Protein AF-A0A1G1VD82-F1 (afdb_monomer)

pLDDT: mean 72.99, std 12.15, range [34.97, 91.19]

Nearest PDB structures (foldseek):
  4qnd-assembly1_A  TM=8.849E-01  e=1.306E+00  Vibrio sp. N418
  1yvw-assembly1_A  TM=7.199E-01  e=1.091E+00  Bacillus cereus
  6j22-assemb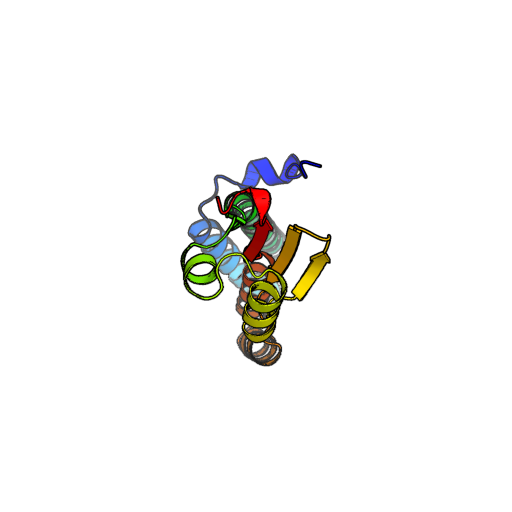ly1_A  TM=7.176E-01  e=2.376E+00  Shigella flexneri
  2yxh-assembly1_B  TM=6.526E-01  e=2.108E+00  Thermotoga maritima MSB8
  3cra-assembly1_A  TM=5.203E-01  e=2.844E+00  Escherichia coli K-12

Solvent-accessible surface area (backbone atoms only — not comparable to full-atom values): 8541 Å² total; per-residue (Å²): 132,87,84,70,78,58,72,79,42,61,76,33,40,84,57,54,58,67,56,30,50,53,53,17,51,54,22,44,53,47,17,55,54,20,54,76,68,68,35,61,72,56,20,53,53,19,45,51,48,21,51,53,20,49,51,27,40,51,29,27,48,53,55,53,37,73,64,50,63,66,50,71,38,68,58,47,64,75,48,44,74,73,33,64,91,36,66,67,59,43,49,53,53,40,45,76,71,61,30,43,82,77,46,76,59,99,57,35,35,36,32,38,31,74,80,85,82,55,66,66,59,45,51,54,29,36,75,77,31,66,65,57,22,50,53,49,53,55,55,59,76,48,56,62,49,41,34,39,40,42,46,55,86,77,69,115

Sequence (156 aa):
MKEQLPKFLQYFYPIPSLISLIVGFIAFIVAIDASSKNNQPLFLTALIIAILSLVALIAKVIGDGKIKKLKLGINPSYLVKKHPHDLEAQISYLLNQKFELKDKTSDTAHLEKRPYFSVITAIVLFLLGVIPGILYLVWYFLQPKEMVYLDLAKQK

Radius of gyration: 22.44 Å; Cα contacts (8 Å, |Δi|>4): 193; chains: 1; bounding box: 49×27×65 Å

Organism: NCBI:txid1797519

Foldseek 3Di:
DPPDQPPVLVVLQVDDLVNLVVQLVVLVVQLVVCVVVVVVVSNVVSVVSNVVSVSSNLSNLVVVLVVPDAQEAEPPPVLCVVQPLDVVSSVVVVVVVQWDWDDDDPFKTKTKHQDDDDPVCLVVLVVVHVVSNVVSVSVRVSPRIHMYMYGSVVRD

Secondary structure (DSSP, 8-state):
------HHHHTTTTS-HHHHHHHHHHHHHHHHHHHHTT-HHHHHHHHHHHHHHHHHHHHHHHHHHTTS--EEEES-HHHHHHSTT-HHHHHHHHHHTTPEEEEE-SSEEEEEEPPPP-HHHHHHHHHH-HHHHHHHHHHHHTSPPEEEEEEGGG--

Mean predicted aligned error: 13.3 Å

Structure (mmCIF, N/CA/C/O backbone):
data_AF-A0A1G1VD82-F1
#
_entry.id   AF-A0A1G1VD82-F1
#
loop_
_atom_site.group_PDB
_atom_site.id
_atom_site.type_symbol
_atom_site.label_atom_id
_atom_site.label_alt_id
_atom_site.label_comp_id
_atom_site.label_asym_id
_atom_site.label_entity_id
_atom_site.label_seq_id
_atom_site.pdbx_PDB_ins_code
_atom_site.Cartn_x
_atom_site.Cartn_y
_atom_site.Cartn_z
_atom_site.occupancy
_atom_site.B_iso_or_equiv
_atom_site.auth_seq_id
_atom_site.auth_comp_id
_atom_site.auth_asym_id
_atom_site.auth_atom_id
_atom_site.pdbx_PDB_model_num
ATOM 1 N N . MET A 1 1 ? 11.937 2.306 14.560 1.00 34.97 1 MET A N 1
ATOM 2 C CA . MET A 1 1 ? 13.226 2.422 13.843 1.00 34.97 1 MET A CA 1
ATOM 3 C C . MET A 1 1 ? 12.986 3.306 12.618 1.00 34.97 1 MET A C 1
ATOM 5 O O . MET A 1 1 ? 12.145 2.952 11.805 1.00 34.97 1 MET A O 1
ATOM 9 N N . LYS A 1 2 ? 13.560 4.518 12.546 1.00 35.94 2 LYS A N 1
ATOM 10 C CA . LYS A 1 2 ? 13.348 5.431 11.404 1.00 35.94 2 LYS A CA 1
ATOM 11 C C . LYS A 1 2 ? 14.166 4.909 10.224 1.00 35.94 2 LYS A C 1
ATOM 13 O O . LYS A 1 2 ? 15.369 5.143 10.184 1.00 35.94 2 LYS A O 1
ATOM 18 N N . GLU A 1 3 ? 13.541 4.209 9.284 1.00 44.66 3 GLU A N 1
ATOM 19 C CA . GLU A 1 3 ? 14.198 3.888 8.017 1.00 44.66 3 GLU A CA 1
ATOM 20 C C . GLU A 1 3 ? 14.443 5.199 7.265 1.00 44.66 3 GLU A C 1
ATOM 22 O O . GLU A 1 3 ? 13.535 5.791 6.678 1.00 44.66 3 GLU A O 1
ATOM 27 N N . GLN A 1 4 ? 15.667 5.717 7.337 1.00 50.72 4 GLN A N 1
ATOM 28 C CA . GLN A 1 4 ? 16.087 6.873 6.554 1.00 50.72 4 GLN A CA 1
ATOM 29 C C . GLN A 1 4 ? 16.218 6.455 5.090 1.00 50.72 4 GLN A C 1
ATOM 31 O O . GLN A 1 4 ? 16.607 5.333 4.778 1.00 50.72 4 GLN A O 1
ATOM 36 N N . LEU A 1 5 ? 15.809 7.332 4.171 1.00 50.19 5 LEU A N 1
ATOM 37 C CA . LEU A 1 5 ? 16.005 7.082 2.745 1.00 50.19 5 LEU A CA 1
ATOM 38 C C . LEU A 1 5 ? 17.525 7.007 2.497 1.00 50.19 5 LEU A C 1
ATOM 40 O O . LEU A 1 5 ? 18.220 7.914 2.970 1.00 50.19 5 LEU A O 1
ATOM 44 N N . PRO A 1 6 ? 18.041 5.973 1.805 1.00 58.69 6 PRO A N 1
ATOM 45 C CA . PRO A 1 6 ? 19.453 5.879 1.449 1.00 58.69 6 PRO A CA 1
ATOM 46 C C . PRO A 1 6 ? 19.962 7.210 0.891 1.00 58.69 6 PRO A C 1
ATOM 48 O O . PRO A 1 6 ? 19.301 7.799 0.036 1.00 58.69 6 PRO A O 1
ATOM 51 N N . LYS A 1 7 ? 21.117 7.697 1.369 1.00 60.16 7 LYS A N 1
ATOM 52 C CA . LYS A 1 7 ? 21.632 9.040 1.030 1.00 60.16 7 LYS A CA 1
ATOM 53 C C . LYS A 1 7 ? 21.665 9.303 -0.480 1.00 60.16 7 LYS A C 1
ATOM 55 O O . LYS A 1 7 ? 21.339 10.400 -0.907 1.00 60.16 7 LYS A O 1
ATOM 60 N N . PHE A 1 8 ? 21.975 8.288 -1.288 1.00 56.75 8 PHE A N 1
ATOM 61 C CA . PHE A 1 8 ? 22.023 8.423 -2.744 1.00 56.75 8 PHE A CA 1
ATOM 62 C C . PHE A 1 8 ? 20.649 8.707 -3.385 1.00 56.75 8 PHE A C 1
ATOM 64 O O . PHE A 1 8 ? 20.586 9.415 -4.382 1.00 56.75 8 PHE A O 1
ATOM 71 N N . LEU A 1 9 ? 19.542 8.229 -2.802 1.00 51.16 9 LEU A N 1
ATOM 72 C CA . LEU A 1 9 ? 18.184 8.482 -3.305 1.00 51.16 9 LEU A CA 1
ATOM 73 C C . LEU A 1 9 ? 17.683 9.895 -2.957 1.00 51.16 9 LEU A C 1
ATOM 75 O O . LEU A 1 9 ? 16.781 10.402 -3.618 1.00 51.16 9 LEU A O 1
ATOM 79 N N . GLN A 1 10 ? 18.274 10.560 -1.957 1.00 57.25 10 GLN A N 1
ATOM 80 C CA . GLN A 1 10 ? 17.885 11.922 -1.567 1.00 57.25 10 GLN A CA 1
ATOM 81 C C . GLN A 1 10 ? 18.206 12.953 -2.661 1.00 57.25 10 GLN A C 1
ATOM 83 O O . GLN A 1 10 ? 17.454 13.908 -2.835 1.00 57.25 10 GLN A O 1
ATOM 88 N N . TYR A 1 11 ? 19.261 12.725 -3.450 1.00 59.12 11 TYR A N 1
ATOM 89 C CA . TYR A 1 11 ? 19.658 13.606 -4.555 1.00 59.12 11 TYR A CA 1
ATOM 90 C C . TYR A 1 11 ? 18.644 13.642 -5.706 1.00 59.12 11 TYR A C 1
ATOM 92 O O . TYR A 1 11 ? 18.588 14.622 -6.442 1.00 59.12 11 TYR A O 1
ATOM 100 N N . PHE A 1 12 ? 17.819 12.601 -5.848 1.00 52.88 12 PHE A N 1
ATOM 101 C CA . PHE A 1 12 ? 16.839 12.488 -6.932 1.00 52.88 12 PHE A CA 1
ATOM 102 C C . PHE A 1 12 ? 15.418 12.911 -6.528 1.00 52.88 12 PHE A C 1
ATOM 104 O O . PHE A 1 12 ? 14.543 13.048 -7.381 1.00 52.88 12 PHE A O 1
ATOM 111 N N . TYR A 1 13 ? 15.191 13.168 -5.236 1.00 51.84 13 TYR A N 1
ATOM 112 C CA . TYR A 1 13 ? 13.903 13.583 -4.682 1.00 51.84 13 TYR A CA 1
ATOM 113 C C . TYR A 1 13 ? 13.306 14.889 -5.262 1.00 51.84 13 TYR A C 1
ATOM 115 O O . TYR A 1 13 ? 12.087 14.935 -5.448 1.00 51.84 13 TYR A O 1
ATOM 123 N N . PRO A 1 14 ? 14.086 15.948 -5.588 1.00 56.84 14 PRO A N 1
ATOM 124 C CA . PRO A 1 14 ? 13.500 17.208 -6.053 1.00 56.84 14 PRO A CA 1
ATOM 125 C C . PRO A 1 14 ? 12.978 17.157 -7.499 1.00 56.84 14 PRO A C 1
ATOM 127 O O . PRO A 1 14 ? 12.346 18.112 -7.947 1.00 56.84 14 PRO A O 1
ATOM 130 N N . ILE A 1 15 ? 13.205 16.069 -8.245 1.00 58.78 15 ILE A N 1
ATOM 131 C CA . ILE A 1 15 ? 12.798 15.979 -9.651 1.00 58.78 15 ILE A CA 1
ATOM 132 C C . ILE A 1 15 ? 11.267 15.796 -9.733 1.00 58.78 15 ILE A C 1
ATOM 134 O O . ILE A 1 15 ? 10.707 14.898 -9.099 1.00 58.78 15 ILE A O 1
ATOM 138 N N . PRO A 1 16 ? 10.523 16.617 -10.497 1.00 61.22 16 PRO A N 1
ATOM 139 C CA . PRO A 1 16 ? 9.097 16.389 -10.725 1.00 61.22 16 PRO A CA 1
ATOM 140 C C . PRO A 1 16 ? 8.861 15.008 -11.357 1.00 61.22 16 PRO A C 1
ATOM 142 O O . PRO A 1 16 ? 9.495 14.667 -12.352 1.00 61.22 16 PRO A O 1
ATOM 145 N N . SER A 1 17 ? 7.940 14.210 -10.800 1.00 64.38 17 SER A N 1
ATOM 146 C CA . SER A 1 17 ? 7.686 12.823 -11.232 1.00 64.38 17 SER A CA 1
ATOM 147 C C . SER A 1 17 ? 7.269 12.757 -12.699 1.00 64.38 17 SER A C 1
ATOM 149 O O . SER A 1 17 ? 7.672 11.849 -13.415 1.00 64.38 17 SER A O 1
ATOM 151 N N . LEU A 1 18 ? 6.531 13.771 -13.157 1.00 60.47 18 LEU A N 1
ATOM 152 C CA . LEU A 1 18 ? 6.133 13.929 -14.550 1.00 60.47 18 LEU A CA 1
ATOM 153 C C . LEU A 1 18 ? 7.335 14.167 -15.480 1.00 60.47 18 LEU A C 1
ATOM 155 O O . LEU A 1 18 ? 7.411 13.557 -16.538 1.00 60.47 18 LEU A O 1
ATOM 159 N N . ILE A 1 19 ? 8.302 14.999 -15.073 1.00 67.31 19 ILE A N 1
ATOM 160 C CA . ILE A 1 19 ? 9.508 15.283 -15.870 1.00 67.31 19 ILE A CA 1
ATOM 161 C C . ILE A 1 19 ? 10.389 14.037 -15.950 1.00 67.31 19 ILE A C 1
ATOM 163 O O . ILE A 1 19 ? 10.825 13.661 -17.032 1.00 67.31 19 ILE A O 1
ATOM 167 N N . SER A 1 20 ? 10.598 13.360 -14.821 1.00 66.56 20 SER A N 1
ATOM 168 C CA . SER A 1 20 ? 11.343 12.100 -14.763 1.00 66.56 20 SER A CA 1
ATOM 169 C C . SER A 1 20 ? 10.705 11.015 -15.645 1.00 66.56 20 SER A C 1
ATOM 171 O O . SER A 1 20 ? 11.411 10.336 -16.386 1.00 66.56 20 SER A O 1
ATOM 173 N N . LEU A 1 21 ? 9.373 10.906 -15.648 1.00 63.62 21 LEU A N 1
ATOM 174 C CA . LEU A 1 21 ? 8.646 9.972 -16.509 1.00 63.62 21 LEU A CA 1
ATOM 175 C C . LEU A 1 21 ? 8.820 10.304 -18.001 1.00 63.62 21 LEU A C 1
ATOM 177 O O . LEU A 1 21 ? 9.127 9.415 -18.792 1.00 63.62 21 LEU A O 1
ATOM 181 N N . ILE A 1 22 ? 8.649 11.575 -18.382 1.00 68.94 22 ILE A N 1
ATOM 182 C CA . ILE A 1 22 ? 8.759 12.029 -19.777 1.00 68.94 22 ILE A CA 1
ATOM 183 C C . ILE A 1 22 ? 10.186 11.827 -20.298 1.00 68.94 22 ILE A C 1
ATOM 185 O O . ILE A 1 22 ? 10.371 11.253 -21.370 1.00 68.94 22 ILE A O 1
ATOM 189 N N . VAL A 1 23 ? 11.198 12.243 -19.531 1.00 73.94 23 VAL A N 1
ATOM 190 C CA . VAL A 1 23 ? 12.612 12.092 -19.907 1.00 73.94 23 VAL A CA 1
ATOM 191 C C . VAL A 1 23 ? 12.992 10.615 -20.019 1.00 73.94 23 VAL A C 1
ATOM 193 O O . VAL A 1 23 ? 13.619 10.222 -21.002 1.00 73.94 23 VAL A O 1
ATOM 196 N N . GLY A 1 24 ? 12.557 9.779 -19.071 1.00 73.12 24 GLY A N 1
ATOM 197 C CA . GLY A 1 24 ? 12.794 8.337 -19.120 1.00 73.12 24 GLY A CA 1
ATOM 198 C C . GLY A 1 24 ? 12.139 7.663 -20.327 1.00 73.12 24 GLY A C 1
ATOM 199 O O . GLY A 1 24 ? 12.758 6.811 -20.962 1.00 73.12 24 GLY A O 1
ATOM 200 N N . PHE A 1 25 ? 10.921 8.073 -20.687 1.00 72.75 25 PHE A N 1
ATOM 201 C CA . PHE A 1 25 ? 10.199 7.532 -21.839 1.00 72.75 25 PHE A CA 1
ATOM 202 C C . PHE A 1 25 ? 10.845 7.925 -23.173 1.00 72.75 25 PHE A C 1
ATOM 204 O O . PHE A 1 25 ? 11.046 7.069 -24.034 1.00 72.75 25 PHE A O 1
ATOM 211 N N . ILE A 1 26 ? 11.236 9.193 -23.328 1.00 74.75 26 ILE A N 1
ATOM 212 C CA . ILE A 1 26 ? 11.948 9.670 -24.523 1.00 74.75 26 ILE A CA 1
ATOM 213 C C . ILE A 1 26 ? 13.281 8.930 -24.668 1.00 74.75 26 ILE A C 1
ATOM 215 O O . ILE A 1 26 ? 13.590 8.423 -25.744 1.00 74.75 26 ILE A O 1
ATOM 219 N N . ALA A 1 27 ? 14.046 8.806 -23.581 1.00 75.62 27 ALA A N 1
ATOM 220 C CA . ALA A 1 27 ? 15.315 8.088 -23.591 1.00 75.62 27 ALA A CA 1
ATOM 221 C C . ALA A 1 27 ? 15.137 6.603 -23.951 1.00 75.62 27 ALA A C 1
ATOM 223 O O . ALA A 1 27 ? 15.922 6.053 -24.716 1.00 75.62 27 ALA A O 1
ATOM 224 N N . PHE A 1 28 ? 14.068 5.959 -23.485 1.00 73.88 28 PHE A N 1
ATOM 225 C CA . PHE A 1 28 ? 13.764 4.578 -23.856 1.00 73.88 28 PHE A CA 1
ATOM 226 C C . PHE A 1 28 ? 13.455 4.415 -25.354 1.00 73.88 28 PHE A C 1
ATOM 228 O O . PHE A 1 28 ? 13.983 3.505 -25.991 1.00 73.88 28 PHE A O 1
ATOM 235 N N . ILE A 1 29 ? 12.665 5.320 -25.944 1.00 73.81 29 ILE A N 1
ATOM 236 C CA . ILE A 1 29 ? 12.392 5.317 -27.393 1.00 73.81 29 ILE A CA 1
ATOM 237 C C . ILE A 1 29 ? 13.688 5.510 -28.189 1.00 73.81 29 ILE A C 1
ATOM 239 O O . ILE A 1 29 ? 13.935 4.782 -29.150 1.00 73.81 29 ILE A O 1
ATOM 243 N N . VAL A 1 30 ? 14.539 6.448 -27.765 1.00 77.88 30 VAL A N 1
ATOM 244 C CA . VAL A 1 30 ? 15.842 6.698 -28.402 1.00 77.88 30 VAL A CA 1
ATOM 245 C C . VAL A 1 30 ? 16.752 5.473 -28.295 1.00 77.88 30 VAL A C 1
ATOM 247 O O . VAL A 1 30 ? 17.454 5.163 -29.252 1.00 77.88 30 VAL A O 1
ATOM 250 N N . ALA A 1 31 ? 16.714 4.732 -27.185 1.00 73.00 31 ALA A N 1
ATOM 251 C CA . ALA A 1 31 ? 17.463 3.485 -27.052 1.00 73.00 31 ALA A CA 1
ATOM 252 C C . ALA A 1 31 ? 16.976 2.422 -28.052 1.00 73.00 31 ALA A C 1
ATOM 254 O O . ALA A 1 31 ? 17.793 1.788 -28.715 1.00 73.00 31 ALA A O 1
ATOM 255 N N . ILE A 1 32 ? 15.662 2.252 -28.228 1.00 73.44 32 ILE A N 1
ATOM 256 C CA . ILE A 1 32 ? 15.114 1.297 -29.208 1.00 73.44 32 ILE A CA 1
ATOM 257 C C . ILE A 1 32 ? 15.533 1.675 -30.637 1.00 73.44 32 ILE A C 1
ATOM 259 O O . ILE A 1 32 ? 16.010 0.819 -31.385 1.00 73.44 32 ILE A O 1
ATOM 263 N N . ASP A 1 33 ? 15.415 2.952 -31.009 1.00 76.88 33 ASP A N 1
ATOM 264 C CA . ASP A 1 33 ? 15.823 3.440 -32.334 1.00 76.88 33 ASP A CA 1
ATOM 265 C C . ASP A 1 33 ? 17.340 3.293 -32.561 1.00 76.88 33 ASP A C 1
ATOM 267 O O . ASP A 1 33 ? 17.781 2.829 -33.614 1.00 76.88 33 ASP A O 1
ATOM 271 N N . ALA A 1 34 ? 18.153 3.604 -31.548 1.00 76.00 34 ALA A N 1
ATOM 272 C CA . ALA A 1 34 ? 19.603 3.438 -31.601 1.00 76.00 34 ALA A CA 1
ATOM 273 C C . ALA A 1 34 ? 20.024 1.964 -31.703 1.00 76.00 34 ALA A C 1
ATOM 275 O O . ALA A 1 34 ? 20.978 1.653 -32.417 1.00 76.00 34 ALA A O 1
ATOM 276 N N . SER A 1 35 ? 19.306 1.057 -31.033 1.00 77.25 35 SER A N 1
ATOM 277 C CA . SER A 1 35 ? 19.516 -0.390 -31.139 1.00 77.25 35 SER A CA 1
ATOM 278 C C . SER A 1 35 ? 19.216 -0.893 -32.553 1.00 77.25 35 SER A C 1
ATOM 280 O O . SER A 1 35 ? 20.037 -1.606 -33.125 1.00 77.25 35 SER A O 1
ATOM 282 N N . SER A 1 36 ? 18.110 -0.441 -33.156 1.00 82.44 36 SER A N 1
ATOM 283 C CA . SER A 1 36 ? 17.748 -0.751 -34.549 1.00 82.44 36 SER A CA 1
ATOM 284 C C . SER A 1 36 ? 18.813 -0.280 -35.552 1.00 82.44 36 SER A C 1
ATOM 286 O O . SER A 1 36 ? 19.138 -0.979 -36.509 1.00 82.44 36 SER A O 1
ATOM 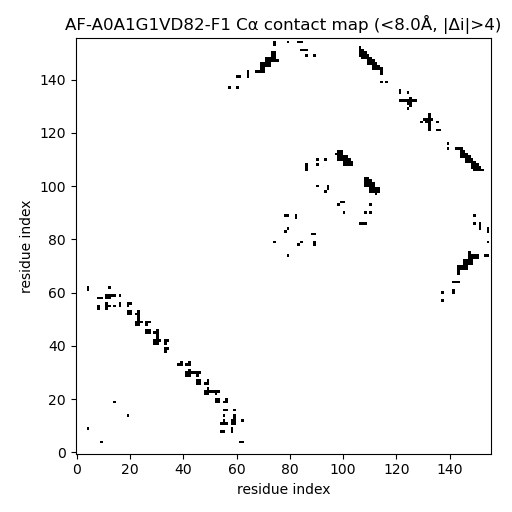288 N N . LYS A 1 37 ? 19.429 0.880 -35.296 1.00 86.00 37 LYS A N 1
ATOM 289 C CA . LYS A 1 37 ? 20.493 1.470 -36.131 1.00 86.00 37 LYS A CA 1
ATOM 290 C C . LYS A 1 37 ? 21.907 0.985 -35.782 1.00 86.00 37 LYS A C 1
ATOM 292 O O . LYS A 1 37 ? 22.876 1.523 -36.312 1.00 86.00 37 LYS A O 1
ATOM 297 N N . ASN A 1 38 ? 22.038 0.008 -34.881 1.00 85.88 38 ASN A N 1
ATOM 298 C CA . ASN A 1 38 ? 23.306 -0.517 -34.365 1.00 85.88 38 ASN A CA 1
ATOM 299 C C . ASN A 1 38 ? 24.263 0.568 -33.811 1.00 85.88 38 ASN A C 1
ATOM 301 O O . ASN A 1 38 ? 25.487 0.426 -33.835 1.00 85.88 38 ASN A O 1
ATOM 305 N N . ASN A 1 39 ? 23.707 1.671 -33.301 1.00 84.56 39 ASN A N 1
ATOM 306 C CA . ASN A 1 39 ? 24.456 2.796 -32.750 1.00 84.56 39 ASN A CA 1
ATOM 307 C C . ASN A 1 39 ? 24.695 2.588 -31.245 1.00 84.56 39 ASN A C 1
ATOM 309 O O . ASN A 1 39 ? 24.004 3.149 -30.392 1.00 84.56 39 ASN A O 1
ATOM 313 N N . GLN A 1 40 ? 25.692 1.756 -30.938 1.00 79.44 40 GLN A N 1
ATOM 314 C CA . GLN A 1 40 ? 26.111 1.363 -29.585 1.00 79.44 40 GLN A CA 1
ATOM 315 C C . GLN A 1 40 ? 26.257 2.530 -28.578 1.00 79.44 40 GLN A C 1
ATOM 317 O O . GLN A 1 40 ? 25.684 2.433 -27.490 1.00 79.44 40 GLN A O 1
ATOM 322 N N . PRO A 1 41 ? 26.959 3.646 -28.878 1.00 83.44 41 PRO A N 1
ATOM 323 C CA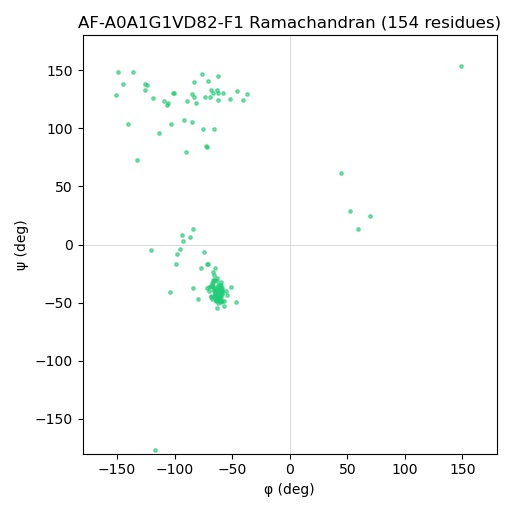 . PRO A 1 41 ? 27.126 4.728 -27.903 1.00 83.44 41 PRO A CA 1
ATOM 324 C C . PRO A 1 41 ? 25.817 5.476 -27.611 1.00 83.44 41 PRO A C 1
ATOM 326 O O . PRO A 1 41 ? 25.557 5.855 -26.465 1.00 83.44 41 PRO A O 1
ATOM 329 N N . LEU A 1 42 ? 24.958 5.657 -28.620 1.00 75.69 42 LEU A N 1
ATOM 330 C CA . LEU A 1 42 ? 23.658 6.304 -28.439 1.00 75.69 42 LEU A CA 1
ATOM 331 C C . LEU A 1 42 ? 22.686 5.394 -27.674 1.00 75.69 42 LEU A C 1
ATOM 333 O O . LEU A 1 42 ? 21.957 5.863 -26.805 1.00 75.69 42 LEU A O 1
ATOM 337 N N . PHE A 1 43 ? 22.732 4.086 -27.932 1.00 74.81 43 PHE A N 1
ATOM 338 C CA . PHE A 1 43 ? 21.977 3.093 -27.174 1.00 74.81 43 PHE A CA 1
ATOM 339 C C . PHE A 1 43 ? 22.357 3.113 -25.689 1.00 74.81 43 PHE A C 1
ATOM 341 O O . PHE A 1 43 ? 21.482 3.214 -24.830 1.00 74.81 43 PHE A O 1
ATOM 348 N N . LEU A 1 44 ? 23.658 3.072 -25.382 1.00 73.50 44 LEU A N 1
ATOM 349 C CA . LEU A 1 44 ? 24.143 3.017 -24.003 1.00 73.50 44 LEU A CA 1
ATOM 350 C C . LEU A 1 44 ? 23.792 4.292 -23.221 1.00 73.50 44 LEU A C 1
ATOM 352 O O . LEU A 1 44 ? 23.331 4.215 -22.085 1.00 73.50 44 LEU A O 1
ATOM 356 N N . THR A 1 45 ? 23.959 5.466 -23.835 1.00 76.19 45 THR A N 1
ATOM 357 C CA . THR A 1 45 ? 23.615 6.752 -23.203 1.00 76.19 45 THR A CA 1
ATOM 358 C C . THR A 1 45 ? 22.114 6.882 -22.959 1.00 76.19 45 THR A C 1
ATOM 360 O O . THR A 1 45 ? 21.700 7.234 -21.853 1.00 76.19 45 THR A O 1
ATOM 363 N N . ALA A 1 46 ? 21.290 6.529 -23.943 1.00 73.38 46 ALA A N 1
ATOM 364 C CA . ALA A 1 46 ? 19.839 6.546 -23.819 1.00 73.38 46 ALA A CA 1
ATOM 365 C C . ALA A 1 46 ? 19.336 5.546 -22.758 1.00 73.38 46 ALA A C 1
ATOM 367 O O . ALA A 1 46 ? 18.468 5.877 -21.947 1.00 73.38 46 ALA A O 1
ATOM 368 N N . LEU A 1 47 ? 19.946 4.360 -22.678 1.00 74.19 47 LEU A N 1
ATOM 369 C CA . LEU A 1 47 ? 19.641 3.365 -21.651 1.00 74.19 47 LEU A CA 1
ATOM 370 C C . LEU A 1 47 ? 20.000 3.863 -20.241 1.00 74.19 47 LEU A C 1
ATOM 372 O O . LEU A 1 47 ? 19.190 3.732 -19.324 1.00 74.19 47 LEU A O 1
ATOM 376 N N . ILE A 1 48 ? 21.171 4.483 -20.061 1.00 75.56 48 ILE A N 1
ATOM 377 C CA . ILE A 1 48 ? 21.584 5.066 -18.772 1.00 75.56 48 ILE A CA 1
ATOM 378 C C . ILE A 1 48 ? 20.599 6.154 -18.329 1.00 75.56 48 ILE A C 1
ATOM 380 O O . ILE A 1 48 ? 20.179 6.165 -17.172 1.00 75.56 48 ILE A O 1
ATOM 384 N N . ILE A 1 49 ? 20.180 7.040 -19.238 1.00 75.62 49 ILE A N 1
ATOM 385 C CA . ILE A 1 49 ? 19.213 8.106 -18.931 1.00 75.62 49 ILE A CA 1
ATOM 386 C C . ILE A 1 49 ? 17.851 7.516 -18.539 1.00 75.62 49 ILE A C 1
ATOM 388 O O . ILE A 1 49 ? 17.229 7.993 -17.583 1.00 75.62 49 ILE A O 1
ATOM 392 N N . ALA A 1 50 ? 17.398 6.461 -19.222 1.00 70.88 50 ALA A N 1
ATOM 393 C CA . ALA A 1 50 ? 16.162 5.762 -18.878 1.00 70.88 50 ALA A CA 1
ATOM 394 C C . ALA A 1 50 ? 16.239 5.127 -17.476 1.00 70.88 50 ALA A C 1
ATOM 396 O O . ALA A 1 50 ? 15.315 5.287 -16.674 1.00 70.88 50 ALA A O 1
ATOM 397 N N . ILE A 1 51 ? 17.363 4.485 -17.141 1.00 73.81 51 ILE A N 1
ATOM 398 C CA . ILE A 1 51 ? 17.599 3.890 -15.817 1.00 73.81 51 ILE A CA 1
ATOM 399 C C . ILE A 1 51 ? 17.638 4.971 -14.731 1.00 73.81 51 ILE A C 1
ATOM 401 O O . ILE A 1 51 ? 16.953 4.839 -13.718 1.00 73.81 51 ILE A O 1
ATOM 405 N N . LEU A 1 52 ? 18.385 6.060 -14.930 1.00 73.50 52 LEU A N 1
ATOM 406 C CA . LEU A 1 52 ? 18.469 7.161 -13.960 1.00 73.50 52 LEU A CA 1
ATOM 407 C C . LEU A 1 52 ? 17.109 7.824 -13.730 1.00 73.50 52 LEU A C 1
ATOM 409 O O . LEU A 1 52 ? 16.761 8.151 -12.596 1.00 73.50 52 LEU A O 1
ATOM 413 N N . SER A 1 53 ? 16.317 7.969 -14.792 1.00 73.19 53 SER A N 1
ATOM 414 C CA . SER A 1 53 ? 14.950 8.478 -14.705 1.00 73.19 53 SER A CA 1
ATOM 415 C C . SER A 1 53 ? 14.058 7.539 -13.893 1.00 73.19 53 SER A C 1
ATOM 417 O O . SER A 1 53 ? 13.337 7.994 -13.011 1.00 73.19 53 SER A O 1
ATOM 419 N N . LEU A 1 54 ? 14.155 6.225 -14.106 1.00 71.19 54 LEU A N 1
ATOM 420 C CA . LEU A 1 54 ? 13.421 5.241 -13.311 1.00 71.19 54 LEU A CA 1
ATOM 421 C C . LEU A 1 54 ? 13.837 5.270 -11.830 1.00 71.19 54 LEU A C 1
ATOM 423 O O . LEU A 1 54 ? 12.978 5.254 -10.950 1.00 71.19 54 LEU A O 1
ATOM 427 N N . VAL A 1 55 ? 15.139 5.366 -11.544 1.00 71.00 55 VAL A N 1
ATOM 428 C CA . VAL A 1 55 ? 15.665 5.486 -10.174 1.00 71.00 55 VAL A CA 1
ATOM 429 C C . VAL A 1 55 ? 15.155 6.758 -9.504 1.00 71.00 55 VAL A C 1
ATOM 431 O O . VAL A 1 55 ? 14.741 6.705 -8.347 1.00 71.00 55 VAL A O 1
ATOM 434 N N . ALA A 1 56 ? 15.124 7.884 -10.218 1.00 70.25 56 ALA A N 1
ATOM 435 C CA . ALA A 1 56 ? 14.589 9.135 -9.695 1.00 70.25 56 ALA A CA 1
ATOM 436 C C . ALA A 1 56 ? 13.092 9.047 -9.388 1.00 70.25 56 ALA A C 1
ATOM 438 O O . ALA A 1 56 ? 12.650 9.492 -8.325 1.00 70.25 56 ALA A O 1
ATOM 439 N N . LEU A 1 57 ? 12.325 8.408 -10.274 1.00 67.00 57 LEU A N 1
ATOM 440 C CA . LEU A 1 57 ? 10.910 8.154 -10.053 1.00 67.00 57 LEU A CA 1
ATOM 441 C C . LEU A 1 57 ? 10.702 7.304 -8.797 1.00 67.00 57 LEU A C 1
ATOM 443 O O . LEU A 1 57 ? 9.923 7.700 -7.937 1.00 67.00 57 LEU A O 1
ATOM 447 N N . ILE A 1 58 ? 11.441 6.199 -8.648 1.00 66.06 58 ILE A N 1
ATOM 448 C CA . ILE A 1 58 ? 11.396 5.322 -7.466 1.00 66.06 58 ILE A CA 1
ATOM 449 C C . ILE A 1 58 ? 11.809 6.082 -6.196 1.00 66.06 58 ILE A C 1
ATOM 451 O O . ILE A 1 58 ? 11.139 5.970 -5.173 1.00 66.06 58 ILE A O 1
ATOM 455 N N . ALA A 1 59 ? 12.876 6.881 -6.245 1.00 65.56 59 ALA A N 1
ATOM 456 C CA . ALA A 1 59 ? 13.371 7.666 -5.114 1.00 65.56 59 ALA A CA 1
ATOM 457 C C . ALA A 1 59 ? 12.322 8.657 -4.601 1.00 65.56 59 ALA A C 1
ATOM 459 O O . ALA A 1 59 ? 12.044 8.715 -3.399 1.00 65.56 59 ALA A O 1
ATOM 460 N N . LYS A 1 60 ? 11.720 9.409 -5.525 1.00 65.38 60 LYS A N 1
ATOM 461 C CA . LYS A 1 60 ? 10.643 10.348 -5.228 1.00 65.38 60 LYS A CA 1
ATOM 462 C C . LYS A 1 60 ? 9.441 9.636 -4.653 1.00 65.38 60 LYS A C 1
ATOM 464 O O . LYS A 1 60 ? 8.930 10.021 -3.614 1.00 65.38 60 LYS A O 1
ATOM 469 N N . VAL A 1 61 ? 9.041 8.563 -5.304 1.00 63.44 61 VAL A N 1
ATOM 470 C CA . VAL A 1 61 ? 7.929 7.736 -4.894 1.00 63.44 61 VAL A CA 1
ATOM 471 C C . VAL A 1 61 ? 8.114 7.199 -3.469 1.00 63.44 61 VAL A C 1
ATOM 473 O O . VAL A 1 61 ? 7.211 7.342 -2.651 1.00 63.44 61 VAL A O 1
ATOM 476 N N . ILE A 1 62 ? 9.274 6.631 -3.134 1.00 62.00 62 ILE A N 1
ATOM 477 C CA . ILE A 1 62 ? 9.561 6.151 -1.775 1.00 62.00 62 ILE A CA 1
ATOM 478 C C . ILE A 1 62 ? 9.587 7.325 -0.788 1.00 62.00 62 ILE A C 1
ATOM 480 O O . ILE A 1 62 ? 9.079 7.197 0.325 1.00 62.00 62 ILE A O 1
ATOM 484 N N . GLY A 1 63 ? 10.159 8.470 -1.168 1.00 61.44 63 GLY A N 1
ATOM 485 C CA . GLY A 1 63 ? 10.164 9.660 -0.320 1.00 61.44 63 GLY A CA 1
ATOM 486 C C . GLY A 1 63 ? 8.757 10.229 -0.072 1.00 61.44 63 GLY A C 1
ATOM 487 O O . GLY A 1 63 ? 8.415 10.491 1.076 1.00 61.44 63 GLY A O 1
ATOM 488 N N . ASP A 1 64 ? 7.900 10.297 -1.091 1.00 56.41 64 ASP A N 1
ATOM 489 C CA . ASP A 1 64 ? 6.489 10.693 -0.987 1.00 56.41 64 ASP A CA 1
ATOM 490 C C . ASP A 1 64 ? 5.681 9.645 -0.194 1.00 56.41 64 ASP A C 1
ATOM 492 O O . ASP A 1 64 ? 4.801 9.983 0.602 1.00 56.41 64 ASP A O 1
ATOM 496 N N . GLY A 1 65 ? 6.019 8.359 -0.340 1.00 49.62 65 GLY A N 1
ATOM 497 C CA . GLY A 1 65 ? 5.477 7.247 0.444 1.00 49.62 65 GLY A CA 1
ATOM 498 C C . GLY A 1 65 ? 5.808 7.347 1.935 1.00 49.62 65 GLY A C 1
ATOM 499 O O . GLY A 1 65 ? 4.976 6.996 2.769 1.00 49.62 65 GLY A O 1
ATOM 500 N N . LYS A 1 66 ? 6.963 7.927 2.296 1.00 49.81 66 LYS A N 1
ATOM 501 C CA . LYS A 1 66 ? 7.291 8.279 3.691 1.00 49.81 66 LYS A CA 1
ATOM 502 C C . LYS A 1 66 ? 6.468 9.457 4.222 1.00 49.81 66 LYS A C 1
ATOM 504 O O . LYS A 1 66 ? 6.404 9.636 5.437 1.00 49.81 66 LYS A O 1
ATOM 509 N N . ILE A 1 67 ? 5.826 10.241 3.350 1.00 46.06 67 ILE A N 1
ATOM 510 C 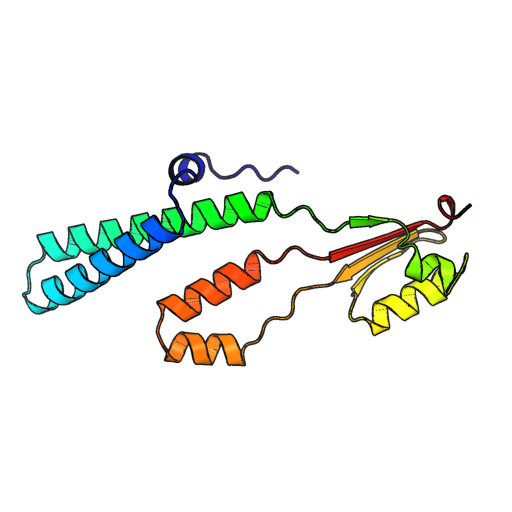CA . ILE A 1 67 ? 5.025 11.419 3.722 1.00 46.06 67 ILE A CA 1
ATOM 511 C C . ILE A 1 67 ? 3.519 11.113 3.770 1.00 46.06 67 ILE A C 1
ATOM 513 O O . ILE A 1 67 ? 2.775 11.828 4.450 1.00 46.06 67 ILE A O 1
ATOM 517 N N . LYS A 1 68 ? 3.040 10.010 3.174 1.00 46.78 68 LYS A N 1
ATOM 518 C CA . LYS A 1 68 ? 1.683 9.510 3.455 1.00 46.78 68 LYS A CA 1
ATOM 519 C C . LYS A 1 68 ? 1.640 8.908 4.859 1.00 46.78 68 LYS A C 1
ATOM 521 O O . LYS A 1 68 ? 1.792 7.706 5.049 1.00 46.78 68 LYS A O 1
ATOM 526 N N . LYS A 1 69 ? 1.444 9.793 5.843 1.00 50.03 69 LYS A N 1
ATOM 527 C CA . LYS A 1 69 ? 1.166 9.477 7.248 1.00 50.03 69 LYS A CA 1
ATOM 528 C C . LYS A 1 69 ? 0.266 8.244 7.320 1.00 50.03 69 LYS A C 1
ATOM 530 O O . LYS A 1 69 ? -0.776 8.216 6.662 1.00 50.03 69 LYS A O 1
ATOM 535 N N . LEU A 1 70 ? 0.657 7.261 8.137 1.00 54.59 70 LEU A N 1
ATOM 536 C CA . LEU A 1 70 ? -0.264 6.239 8.630 1.00 54.59 70 LEU A CA 1
ATOM 537 C C . LEU A 1 70 ? -1.590 6.932 8.964 1.00 54.59 70 LEU A C 1
ATOM 539 O O . LEU A 1 70 ? -1.604 7.877 9.760 1.00 54.59 70 LEU A O 1
ATOM 543 N N . LYS A 1 71 ? -2.696 6.474 8.376 1.00 57.59 71 LYS A N 1
ATOM 544 C CA . LYS A 1 71 ? -4.012 6.823 8.906 1.00 57.59 71 LYS A CA 1
ATOM 545 C C . LYS A 1 71 ? -4.177 6.026 10.191 1.00 57.59 71 LYS A C 1
ATOM 547 O O . LYS A 1 71 ? -4.684 4.909 10.162 1.00 57.59 71 LYS A O 1
ATOM 552 N N . LEU A 1 72 ? -3.655 6.577 11.282 1.00 62.62 72 LEU A N 1
ATOM 553 C CA . LEU A 1 72 ? -3.840 6.042 12.618 1.00 62.62 72 LEU A CA 1
ATOM 554 C C . LEU A 1 72 ? -5.168 6.580 13.150 1.00 62.62 72 LEU A C 1
ATOM 556 O O . LEU A 1 72 ? -5.278 7.760 13.483 1.00 62.62 72 LEU A O 1
ATOM 560 N N . GLY A 1 73 ? -6.184 5.726 13.189 1.00 70.06 73 GLY A N 1
ATOM 561 C CA . GLY A 1 73 ? -7.436 6.015 13.877 1.00 70.06 73 GLY A CA 1
ATOM 562 C C . GLY A 1 73 ? -7.358 5.498 15.306 1.00 70.06 73 GLY A C 1
ATOM 563 O O . GLY A 1 73 ? -7.406 4.290 15.508 1.00 70.06 73 GLY A O 1
ATOM 564 N N . ILE A 1 74 ? -7.243 6.386 16.292 1.00 79.06 74 ILE A N 1
ATOM 565 C CA . ILE A 1 74 ? -7.410 6.015 17.705 1.00 79.06 74 ILE A CA 1
ATOM 566 C C . ILE A 1 74 ? -8.892 6.165 18.034 1.00 79.06 74 ILE A C 1
ATOM 568 O O . ILE A 1 74 ? -9.430 7.253 17.837 1.00 79.06 74 ILE A O 1
ATOM 572 N N . ASN A 1 75 ? -9.541 5.099 18.512 1.00 81.31 75 ASN A N 1
ATOM 573 C CA . ASN A 1 75 ? -10.953 5.103 18.920 1.00 81.31 75 ASN A CA 1
ATOM 574 C C . ASN A 1 75 ? -11.873 5.838 17.923 1.00 81.31 75 ASN A C 1
ATOM 576 O O . ASN A 1 75 ? -12.474 6.860 18.267 1.00 81.31 75 ASN A O 1
ATOM 580 N N . PRO A 1 76 ? -11.971 5.364 16.665 1.00 82.12 76 PRO A N 1
ATOM 581 C CA . PRO A 1 76 ? -12.782 6.024 15.652 1.00 82.12 76 PRO A CA 1
ATOM 582 C C . PRO A 1 76 ? -14.210 6.280 16.154 1.00 82.12 76 PRO A C 1
ATOM 584 O O . PRO A 1 76 ? -14.914 5.359 16.564 1.00 82.12 76 PRO A O 1
ATOM 587 N N . SER A 1 77 ? -14.655 7.537 16.093 1.00 82.69 77 SER A N 1
ATOM 588 C CA . SER A 1 77 ? -15.905 7.987 16.722 1.00 82.69 77 SER A CA 1
ATOM 589 C C . SER A 1 77 ? -17.152 7.253 16.220 1.00 82.69 77 SER A C 1
ATOM 591 O O . SER A 1 77 ? -18.079 7.024 16.991 1.00 82.69 77 SER A O 1
ATOM 593 N N . TYR A 1 78 ? -17.176 6.837 14.951 1.00 85.06 78 TYR A N 1
ATOM 594 C CA . TYR A 1 78 ? -18.263 6.024 14.394 1.00 85.06 78 TYR A CA 1
ATOM 595 C C . TYR A 1 78 ? -18.353 4.633 15.039 1.00 85.06 78 TYR A C 1
ATOM 597 O O . TYR A 1 78 ? -19.440 4.071 15.134 1.00 85.06 78 TYR A O 1
ATOM 605 N N . LEU A 1 79 ? -17.219 4.080 15.474 1.00 84.75 79 LEU A N 1
ATOM 606 C CA . LEU A 1 79 ? -17.119 2.759 16.084 1.00 84.75 79 LEU A CA 1
ATOM 607 C C . LEU A 1 79 ? -17.537 2.828 17.554 1.00 84.75 79 LEU A C 1
ATOM 609 O O . LEU A 1 79 ? -18.394 2.062 17.983 1.00 84.75 79 LEU A O 1
ATOM 613 N N . VAL A 1 80 ? -17.009 3.822 18.280 1.00 85.50 80 VAL A N 1
ATOM 614 C CA . VAL A 1 80 ? -17.330 4.076 19.695 1.00 85.50 80 VAL A CA 1
ATOM 615 C C . VAL A 1 80 ? -18.809 4.427 19.875 1.00 85.50 80 VAL A C 1
ATOM 617 O O . VAL A 1 80 ? -19.439 3.960 20.813 1.00 85.50 80 VAL A O 1
ATOM 620 N N . LYS A 1 81 ? -19.409 5.193 18.953 1.00 85.12 81 LYS A N 1
ATOM 621 C CA . LYS A 1 81 ? -20.852 5.495 18.998 1.00 85.12 81 LYS A CA 1
ATOM 622 C C . LYS A 1 81 ? -21.735 4.271 18.755 1.00 85.12 81 LYS A C 1
ATOM 624 O O . LYS A 1 81 ? -22.839 4.214 19.282 1.00 85.12 81 LYS A O 1
ATOM 629 N N . LYS A 1 82 ? -21.287 3.330 17.919 1.00 86.00 82 LYS A N 1
ATOM 630 C CA . LYS A 1 82 ? -22.079 2.156 17.529 1.00 86.00 82 LYS A CA 1
ATOM 631 C C . LYS A 1 82 ? -21.976 1.020 18.549 1.00 86.00 82 LYS A C 1
ATOM 633 O O . LYS A 1 82 ? -22.967 0.345 18.802 1.00 86.00 82 LYS A O 1
ATOM 638 N N . HIS A 1 83 ? -20.789 0.834 19.117 1.00 86.75 83 HIS A N 1
ATOM 639 C CA . HIS A 1 83 ? -20.481 -0.187 20.115 1.00 86.75 83 HIS A CA 1
ATOM 640 C C . HIS A 1 83 ? -19.715 0.461 21.280 1.00 86.75 83 HIS A C 1
ATOM 642 O O . HIS A 1 83 ? -18.498 0.298 21.378 1.00 86.75 83 HIS A O 1
ATOM 648 N N . PRO A 1 84 ? -20.384 1.265 22.125 1.00 85.69 84 PRO A N 1
ATOM 649 C CA . PRO A 1 84 ? -19.718 1.971 23.213 1.00 85.69 84 PRO A CA 1
ATOM 650 C C . PRO A 1 84 ? -19.208 0.978 24.255 1.00 85.69 84 PRO A C 1
ATOM 652 O O . PRO A 1 84 ? -19.965 0.130 24.712 1.00 85.69 84 PRO A O 1
ATOM 655 N N . HIS A 1 85 ? -17.940 1.112 24.650 1.00 82.69 85 HIS A N 1
ATOM 656 C CA . HIS A 1 85 ? -17.321 0.325 25.727 1.00 82.69 85 HIS A CA 1
ATOM 65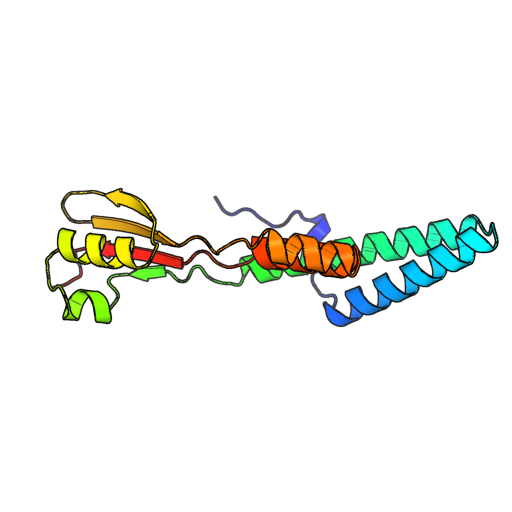7 C C . HIS A 1 85 ? -17.314 -1.204 25.516 1.00 82.69 85 HIS A C 1
ATOM 659 O O . HIS A 1 85 ? -17.006 -1.949 26.441 1.00 82.69 85 HIS A O 1
ATOM 665 N N . ASP A 1 86 ? -17.607 -1.678 24.303 1.00 86.81 86 ASP A N 1
ATOM 666 C CA . ASP A 1 86 ? -17.593 -3.097 23.943 1.00 86.81 86 ASP A CA 1
ATOM 667 C C . ASP A 1 86 ? -16.473 -3.367 22.931 1.00 86.81 86 ASP A C 1
ATOM 669 O O . ASP A 1 86 ? -16.620 -3.151 21.723 1.00 86.81 86 ASP A O 1
ATOM 673 N N . LEU A 1 87 ? -15.321 -3.814 23.439 1.00 86.31 87 LEU A N 1
ATOM 674 C CA . LEU A 1 87 ? -14.134 -4.072 22.625 1.00 86.31 87 LEU A CA 1
ATOM 675 C C . LEU A 1 87 ? -14.352 -5.224 21.635 1.00 86.31 87 LEU A C 1
ATOM 677 O O . LEU A 1 87 ? -13.891 -5.140 20.498 1.00 86.31 87 LEU A O 1
ATOM 681 N N . GLU A 1 88 ? -15.070 -6.278 22.022 1.00 89.75 88 GLU A N 1
ATOM 682 C CA . GLU A 1 88 ? -15.288 -7.447 21.159 1.00 89.75 88 GLU A CA 1
ATOM 683 C C . GLU A 1 88 ? -16.207 -7.110 19.985 1.00 89.75 88 GLU A C 1
ATOM 685 O O . GLU A 1 88 ? -15.938 -7.508 18.844 1.00 89.75 88 GLU A O 1
ATOM 690 N N . ALA A 1 89 ? -17.257 -6.322 20.226 1.00 87.75 89 ALA A N 1
ATOM 691 C CA . ALA A 1 89 ? -18.123 -5.836 19.159 1.00 87.75 89 ALA A CA 1
ATOM 692 C C . ALA A 1 89 ? -17.384 -4.860 18.227 1.00 87.75 89 ALA A C 1
ATOM 694 O O . ALA A 1 89 ? -17.537 -4.937 17.003 1.00 87.75 89 ALA A O 1
ATOM 695 N N . GLN A 1 90 ? -16.528 -3.989 18.777 1.00 87.75 90 GLN A N 1
ATOM 696 C CA . GLN A 1 90 ? -15.664 -3.095 17.999 1.00 87.75 90 GLN A CA 1
ATOM 697 C C . GLN A 1 90 ? -14.678 -3.875 17.106 1.00 87.75 90 GLN A C 1
ATOM 699 O O . GLN A 1 90 ? -14.560 -3.573 15.913 1.00 87.75 90 GLN A O 1
ATOM 704 N N . ILE A 1 91 ? -14.020 -4.911 17.640 1.00 88.94 91 ILE A N 1
ATOM 705 C CA . ILE A 1 91 ? -13.126 -5.802 16.880 1.00 88.94 91 ILE A CA 1
ATOM 706 C C . ILE A 1 91 ? -13.910 -6.538 15.791 1.00 88.94 91 ILE A C 1
ATOM 708 O O . ILE A 1 91 ? -13.521 -6.498 14.624 1.00 88.94 91 ILE A O 1
ATOM 712 N N . SER A 1 92 ? -15.033 -7.169 16.142 1.00 91.19 92 SER A N 1
ATOM 713 C CA . SER A 1 92 ? -15.854 -7.952 15.207 1.00 91.19 92 SER A CA 1
ATOM 714 C C . SER A 1 92 ? -16.343 -7.108 14.030 1.00 91.19 92 SER A C 1
ATOM 716 O O . SER A 1 92 ? -16.318 -7.545 12.876 1.00 91.19 92 SER A O 1
ATOM 718 N N . TYR A 1 93 ? -16.727 -5.858 14.294 1.00 89.88 93 TYR A N 1
ATOM 719 C CA . TYR A 1 93 ? -17.105 -4.917 13.247 1.00 89.88 93 TYR A CA 1
ATOM 720 C C . TYR A 1 93 ? -15.947 -4.627 12.280 1.00 89.88 93 TYR A C 1
ATOM 722 O O . TYR A 1 93 ? -16.141 -4.625 11.063 1.00 89.88 93 TYR A O 1
ATOM 730 N N . LEU A 1 94 ? -14.738 -4.406 12.798 1.00 88.25 94 LEU A N 1
ATOM 731 C CA . LEU A 1 94 ? -13.560 -4.126 11.976 1.00 88.25 94 LEU A CA 1
ATOM 732 C C . LEU A 1 94 ? -13.091 -5.361 11.189 1.00 88.25 94 LEU A C 1
ATOM 734 O O . LEU A 1 94 ? -12.730 -5.229 10.018 1.00 88.25 94 LEU A O 1
ATOM 738 N N . LEU A 1 95 ? -13.176 -6.561 11.768 1.00 90.00 95 LEU A N 1
ATOM 739 C CA . LEU A 1 95 ? -12.903 -7.816 11.057 1.00 90.00 95 LEU A CA 1
ATOM 740 C C . LEU A 1 95 ? -13.829 -7.979 9.838 1.00 90.00 95 LEU A C 1
ATOM 742 O O . LEU A 1 95 ? -13.365 -8.288 8.737 1.00 90.00 95 LEU A O 1
ATOM 746 N N . ASN A 1 96 ? -15.119 -7.652 9.984 1.00 89.50 96 ASN A N 1
ATOM 747 C CA . ASN A 1 96 ? -16.071 -7.644 8.866 1.00 89.50 96 ASN A CA 1
ATOM 748 C C . ASN A 1 96 ? -15.706 -6.617 7.778 1.00 89.50 96 ASN A C 1
ATOM 750 O O . ASN A 1 96 ? -15.973 -6.839 6.596 1.00 89.50 96 ASN A O 1
ATOM 754 N N . GLN A 1 97 ? -15.036 -5.519 8.143 1.00 86.25 97 GLN A N 1
ATOM 755 C CA . GLN A 1 97 ? -14.519 -4.511 7.210 1.00 86.25 97 GLN A CA 1
ATOM 756 C C . GLN A 1 97 ? -13.149 -4.852 6.599 1.00 86.25 97 GLN A C 1
ATOM 758 O O . GLN A 1 97 ? -12.527 -3.988 5.959 1.00 86.25 97 GLN A O 1
ATOM 763 N N . LYS A 1 98 ? -12.710 -6.111 6.742 1.00 87.94 98 LYS A N 1
ATOM 764 C CA . LYS A 1 98 ? -11.450 -6.648 6.211 1.00 87.94 98 LYS A CA 1
ATOM 765 C C . LYS A 1 98 ? -10.203 -6.092 6.901 1.00 87.94 98 LYS A C 1
ATOM 767 O O . LYS A 1 98 ? -9.129 -6.067 6.302 1.00 87.94 98 LYS A O 1
ATOM 772 N N . PHE A 1 99 ? -10.340 -5.636 8.143 1.00 86.81 99 PHE A N 1
ATOM 773 C CA . PHE A 1 99 ? -9.180 -5.432 8.999 1.00 86.81 99 PHE A CA 1
ATOM 774 C C . PHE A 1 99 ? -8.684 -6.781 9.522 1.00 86.81 99 PHE A C 1
ATOM 776 O O . PHE A 1 99 ? -9.465 -7.694 9.774 1.00 86.81 99 PHE A O 1
ATOM 783 N N . GLU A 1 100 ? -7.377 -6.891 9.703 1.00 87.88 100 GLU A N 1
ATOM 784 C CA . GLU A 1 100 ? -6.720 -8.012 10.358 1.00 87.88 100 GLU A CA 1
ATOM 785 C C . GLU A 1 100 ? -6.355 -7.598 11.785 1.00 87.88 100 GLU A C 1
ATOM 787 O O . GLU A 1 100 ? -5.736 -6.551 11.992 1.00 87.88 100 GLU A O 1
ATOM 792 N N . LEU A 1 101 ? -6.700 -8.430 12.767 1.00 88.00 101 LEU A N 1
ATOM 793 C CA . LEU A 1 101 ? -6.231 -8.263 14.140 1.00 88.00 101 LEU A CA 1
ATOM 794 C C . LEU A 1 101 ? -4.725 -8.568 14.195 1.00 88.00 101 LEU A C 1
ATOM 796 O O . LEU A 1 101 ? -4.289 -9.620 13.723 1.00 88.00 101 LEU A O 1
ATOM 800 N N . LYS A 1 102 ? -3.930 -7.642 14.735 1.00 88.31 102 LYS A N 1
ATOM 801 C CA . LYS A 1 102 ? -2.482 -7.825 14.934 1.00 88.31 102 LYS A CA 1
ATOM 802 C C . LYS A 1 102 ? -2.125 -8.107 16.376 1.00 88.31 102 LYS A C 1
ATOM 804 O O . LYS A 1 102 ? -1.264 -8.943 16.620 1.00 88.31 102 LYS A O 1
ATOM 809 N N . ASP A 1 103 ? -2.778 -7.407 17.292 1.00 86.94 103 ASP A N 1
ATOM 810 C CA . ASP A 1 103 ? -2.504 -7.504 18.718 1.00 86.94 103 ASP A CA 1
ATOM 811 C C . ASP A 1 103 ? -3.786 -7.251 19.516 1.00 86.94 103 ASP A C 1
ATOM 813 O O . ASP A 1 103 ? -4.660 -6.498 19.065 1.00 86.94 103 ASP A O 1
ATOM 817 N N . LYS A 1 104 ? -3.916 -7.897 20.674 1.00 86.44 104 LYS A N 1
ATOM 818 C CA . LYS A 1 104 ? -5.097 -7.814 21.540 1.00 86.44 104 LYS A CA 1
ATOM 819 C C . LYS A 1 104 ? -4.708 -8.027 22.999 1.00 86.44 104 LYS A C 1
ATOM 821 O O . LYS A 1 104 ? -4.115 -9.043 23.349 1.00 86.44 104 LYS A O 1
ATOM 826 N N . THR A 1 105 ? -5.147 -7.102 23.842 1.00 87.88 105 THR A N 1
ATOM 827 C CA . THR A 1 105 ? -5.099 -7.188 25.308 1.00 87.88 105 THR A CA 1
ATOM 828 C C . THR A 1 105 ? -6.536 -7.190 25.855 1.00 87.88 105 THR A C 1
ATOM 830 O O . THR A 1 105 ? -7.491 -7.179 25.079 1.00 87.88 105 THR A O 1
ATOM 833 N N . SER A 1 106 ? -6.714 -7.197 27.180 1.00 82.12 106 SER A N 1
ATOM 834 C CA . SER A 1 106 ? -8.025 -7.046 27.834 1.00 82.12 106 SER A CA 1
ATOM 835 C C . SER A 1 106 ? -8.759 -5.771 27.412 1.00 82.12 106 SER A C 1
ATOM 837 O O . SER A 1 106 ? -9.960 -5.814 27.171 1.00 82.12 106 SER A O 1
ATOM 839 N N . ASP A 1 107 ? -8.027 -4.661 27.277 1.00 84.25 107 ASP A N 1
ATOM 840 C CA . ASP A 1 107 ? -8.614 -3.321 27.123 1.00 84.25 107 ASP A CA 1
ATOM 841 C C . ASP A 1 107 ? -8.216 -2.614 25.821 1.00 84.25 107 ASP A C 1
ATOM 843 O O . ASP A 1 107 ? -8.701 -1.517 25.523 1.00 84.25 107 ASP A O 1
ATOM 847 N N . THR A 1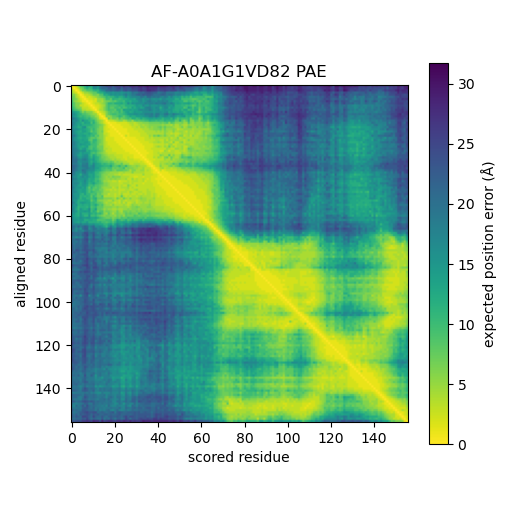 108 ? -7.325 -3.227 25.039 1.00 87.19 108 THR A N 1
ATOM 848 C CA . THR A 1 108 ? -6.769 -2.638 23.819 1.00 87.19 108 THR A CA 1
ATOM 849 C C . THR A 1 108 ? -6.731 -3.636 22.672 1.00 87.19 108 THR A C 1
ATOM 851 O O . THR A 1 108 ? -6.546 -4.838 22.870 1.00 87.19 108 THR A O 1
ATOM 854 N N . ALA A 1 109 ? -6.884 -3.138 21.447 1.00 86.50 109 ALA A N 1
ATOM 855 C CA . ALA A 1 109 ? -6.727 -3.949 20.245 1.00 86.50 109 ALA A CA 1
ATOM 856 C C . ALA A 1 109 ? -6.106 -3.146 19.103 1.00 86.50 109 ALA A C 1
ATOM 858 O O . ALA A 1 109 ? -6.473 -1.994 18.859 1.00 86.50 109 ALA A O 1
ATOM 859 N N . HIS A 1 110 ? -5.175 -3.770 18.382 1.00 87.25 110 HIS A N 1
ATOM 860 C CA . HIS A 1 110 ? -4.543 -3.202 17.194 1.00 87.25 110 HIS A CA 1
ATOM 861 C C . HIS A 1 110 ? -5.022 -3.942 15.958 1.00 87.25 110 HIS A C 1
ATOM 863 O O . HIS A 1 110 ? -4.854 -5.160 15.837 1.00 87.25 110 HIS A O 1
ATOM 869 N N . LEU A 1 111 ? -5.576 -3.190 15.015 1.00 87.56 111 LEU A N 1
ATOM 870 C CA . LEU A 1 111 ? -6.073 -3.727 13.763 1.00 87.56 111 LEU A CA 1
ATOM 871 C C . LEU A 1 111 ? -5.449 -2.994 12.582 1.00 87.56 111 LEU A C 1
ATOM 873 O O . LEU A 1 111 ? -5.331 -1.770 12.579 1.00 87.56 111 LEU A O 1
ATOM 877 N N . GLU A 1 112 ? -5.080 -3.746 11.552 1.00 86.62 112 GLU A N 1
ATOM 878 C CA . GLU A 1 112 ? -4.494 -3.209 10.326 1.00 86.62 112 GLU A CA 1
ATOM 879 C C . GLU A 1 112 ? -5.307 -3.644 9.115 1.00 86.62 112 GLU A C 1
ATOM 881 O O . GLU A 1 112 ? -5.663 -4.813 8.978 1.00 86.62 112 GLU A O 1
ATOM 886 N N . LYS A 1 113 ? -5.546 -2.725 8.185 1.00 83.19 113 LYS A N 1
ATOM 887 C CA . LYS A 1 113 ? -6.112 -3.046 6.879 1.00 83.19 113 LYS A CA 1
ATOM 888 C C . LYS A 1 113 ? -5.031 -2.961 5.820 1.00 83.19 113 LYS A C 1
ATOM 890 O O . LYS A 1 113 ? -4.394 -1.921 5.625 1.00 83.19 113 LYS A O 1
ATOM 895 N N . ARG A 1 114 ? -4.829 -4.081 5.128 1.00 73.56 114 ARG A N 1
ATOM 896 C CA . ARG A 1 114 ? -3.902 -4.160 4.003 1.00 73.56 114 ARG A CA 1
ATOM 897 C C . ARG A 1 114 ? -4.588 -3.666 2.727 1.00 73.56 114 ARG A C 1
ATOM 899 O O . ARG A 1 114 ? -5.760 -3.978 2.511 1.00 73.56 114 ARG A O 1
ATOM 906 N N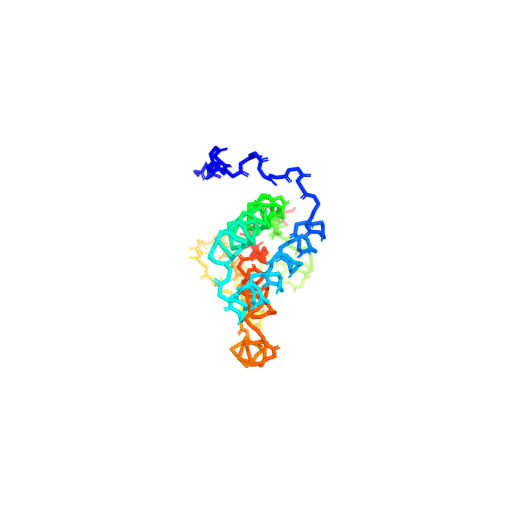 . PRO A 1 115 ? -3.881 -2.904 1.881 1.00 72.31 115 PRO A N 1
ATOM 907 C CA . PRO A 1 115 ? -4.379 -2.572 0.556 1.00 72.31 115 PRO A CA 1
ATOM 908 C C . PRO A 1 115 ? -4.547 -3.845 -0.285 1.00 72.31 115 PRO A C 1
ATOM 910 O O . PRO A 1 115 ? -3.772 -4.793 -0.159 1.00 72.31 115 PRO A O 1
ATOM 913 N N . TYR A 1 116 ? -5.567 -3.872 -1.143 1.00 76.19 116 TYR A N 1
ATOM 914 C CA . TYR A 1 116 ? -5.847 -5.019 -2.004 1.00 76.19 116 TYR A CA 1
ATOM 915 C C . TYR A 1 116 ? -4.961 -5.005 -3.248 1.00 76.19 116 TYR A C 1
ATOM 917 O O . TYR A 1 116 ? -5.006 -4.062 -4.039 1.00 76.19 116 TYR A O 1
ATOM 925 N N . PHE A 1 117 ? -4.184 -6.073 -3.440 1.00 77.00 117 PHE A N 1
ATOM 926 C CA . PHE A 1 117 ? -3.464 -6.311 -4.688 1.00 77.00 117 PHE A CA 1
ATOM 927 C C . PHE A 1 117 ? -4.383 -6.983 -5.704 1.00 77.00 117 PHE A C 1
ATOM 929 O O . PHE A 1 117 ? -4.955 -8.034 -5.412 1.00 77.00 117 PHE A O 1
ATOM 936 N N . SER A 1 118 ? -4.492 -6.424 -6.909 1.00 78.25 118 SER A N 1
ATOM 937 C CA . SER A 1 118 ? -5.205 -7.070 -8.012 1.00 78.25 118 SER A CA 1
ATOM 938 C C . SER A 1 118 ? -4.205 -7.667 -8.995 1.00 78.25 118 SER A C 1
ATOM 940 O O . SER A 1 118 ? -3.613 -6.963 -9.815 1.00 78.25 118 SER A O 1
ATOM 942 N N . VAL A 1 119 ? -4.047 -8.991 -8.933 1.00 74.19 119 VAL A N 1
ATOM 943 C CA . VAL A 1 119 ? -3.189 -9.751 -9.858 1.00 74.19 119 VAL A CA 1
ATOM 944 C C . VAL A 1 119 ? -3.658 -9.567 -11.304 1.00 74.19 119 VAL A C 1
ATOM 946 O O . VAL A 1 119 ? -2.841 -9.354 -12.193 1.00 74.19 119 VAL A O 1
ATOM 949 N N . ILE A 1 120 ? -4.976 -9.572 -11.536 1.00 76.62 120 ILE A N 1
ATOM 950 C CA . ILE A 1 120 ? -5.563 -9.382 -12.871 1.00 76.62 120 ILE A CA 1
ATOM 951 C C . ILE A 1 120 ? -5.176 -8.009 -13.427 1.00 76.62 120 ILE A C 1
ATOM 953 O O . ILE A 1 120 ? -4.742 -7.904 -14.571 1.00 76.62 120 ILE A O 1
ATOM 957 N N . THR A 1 121 ? -5.268 -6.958 -12.608 1.00 72.50 121 THR A N 1
ATOM 958 C CA . THR A 1 121 ? -4.881 -5.601 -13.018 1.00 72.50 121 THR A CA 1
ATOM 959 C C . THR A 1 121 ? -3.387 -5.515 -13.322 1.00 72.50 121 THR A C 1
ATOM 961 O O . THR A 1 121 ? -3.016 -4.910 -14.324 1.00 72.50 121 THR A O 1
ATOM 964 N N . ALA A 1 122 ? -2.537 -6.160 -12.516 1.00 67.25 122 ALA A N 1
ATOM 965 C CA . ALA A 1 122 ? -1.102 -6.229 -12.784 1.00 67.25 122 ALA A CA 1
ATOM 966 C C . ALA A 1 122 ? -0.801 -6.913 -14.128 1.00 67.25 122 ALA A C 1
ATOM 968 O O . ALA A 1 122 ? -0.004 -6.393 -14.904 1.00 67.25 122 ALA A O 1
ATOM 969 N N . ILE A 1 123 ? -1.467 -8.036 -14.425 1.00 68.81 123 ILE A N 1
ATOM 970 C CA . ILE A 1 123 ? -1.301 -8.777 -15.685 1.00 68.81 123 ILE A CA 1
ATOM 971 C C . ILE A 1 123 ? -1.756 -7.930 -16.876 1.00 68.81 123 ILE A C 1
ATOM 973 O O . ILE A 1 123 ? -1.008 -7.789 -17.838 1.00 68.81 123 ILE A O 1
ATOM 977 N N . VAL A 1 124 ? -2.944 -7.322 -16.810 1.00 72.94 124 VAL A N 1
ATOM 978 C CA . VAL A 1 124 ? -3.465 -6.471 -17.895 1.00 72.94 124 VAL A CA 1
ATOM 979 C C . VAL A 1 124 ? -2.531 -5.292 -18.161 1.00 72.94 124 VAL A C 1
ATOM 981 O O . VAL A 1 124 ? -2.204 -5.016 -19.311 1.00 72.94 124 VAL A O 1
ATOM 984 N N . LEU A 1 125 ? -2.051 -4.621 -17.111 1.00 71.25 125 LEU A N 1
ATOM 985 C CA . LEU A 1 125 ? -1.130 -3.497 -17.269 1.00 71.25 125 LEU A CA 1
ATOM 986 C C . LEU A 1 125 ? 0.232 -3.937 -17.795 1.00 71.25 125 LEU A C 1
ATOM 988 O O . LEU A 1 125 ? 0.804 -3.218 -18.601 1.00 71.25 125 LEU A O 1
ATOM 992 N N . PHE A 1 126 ? 0.723 -5.112 -17.405 1.00 59.38 126 PHE A N 1
ATOM 993 C CA . PHE A 1 126 ? 1.954 -5.672 -17.955 1.00 59.38 126 PHE A CA 1
ATOM 994 C C . PHE A 1 126 ? 1.820 -6.009 -19.449 1.00 59.38 126 PHE A C 1
ATOM 996 O O . PHE A 1 126 ? 2.729 -5.711 -20.221 1.00 59.38 126 PHE A O 1
ATOM 1003 N N . LEU A 1 127 ? 0.674 -6.559 -19.872 1.00 60.88 127 LEU A N 1
ATOM 1004 C CA . LEU A 1 127 ? 0.375 -6.846 -21.282 1.00 60.88 127 LEU A CA 1
ATOM 1005 C C . LEU A 1 127 ? 0.231 -5.573 -22.131 1.00 60.88 127 LEU A C 1
ATOM 1007 O O . LEU A 1 127 ? 0.609 -5.577 -23.299 1.00 60.88 127 LEU A O 1
ATOM 1011 N N . LEU A 1 128 ? -0.272 -4.478 -21.552 1.00 68.69 128 LEU A N 1
ATOM 1012 C CA . LEU A 1 128 ? -0.307 -3.156 -22.196 1.00 68.69 128 LEU A CA 1
ATOM 1013 C C . LEU A 1 128 ? 1.082 -2.503 -22.297 1.00 68.69 128 LEU A C 1
ATOM 1015 O O . LEU A 1 128 ? 1.271 -1.556 -23.059 1.00 68.69 128 LEU A O 1
ATOM 1019 N N . GLY A 1 129 ? 2.052 -2.999 -21.531 1.00 59.25 129 GLY A N 1
ATOM 1020 C CA . GLY A 1 129 ? 3.440 -2.573 -21.565 1.00 59.25 129 GLY A CA 1
ATOM 1021 C C . GLY A 1 129 ? 4.119 -2.699 -20.203 1.00 59.25 129 GLY A C 1
ATOM 1022 O O . GLY A 1 129 ? 3.511 -2.571 -19.143 1.00 59.25 129 GLY A O 1
ATOM 1023 N N . VAL A 1 130 ? 5.438 -2.872 -20.213 1.00 62.03 130 VAL A N 1
ATOM 1024 C CA . VAL A 1 130 ? 6.219 -3.032 -18.975 1.00 62.03 130 VAL A CA 1
ATOM 1025 C C . VAL A 1 130 ? 6.103 -1.800 -18.060 1.00 62.03 130 VAL A C 1
ATOM 1027 O O . VAL A 1 130 ? 6.008 -1.937 -16.842 1.00 62.03 130 VAL A O 1
ATOM 1030 N N . ILE A 1 131 ? 6.043 -0.591 -18.633 1.00 66.00 131 ILE A N 1
ATOM 1031 C CA . ILE A 1 131 ? 5.963 0.677 -17.885 1.00 66.00 131 ILE A CA 1
ATOM 1032 C C . ILE A 1 131 ? 4.676 0.784 -17.039 1.00 66.00 131 ILE A C 1
ATOM 1034 O O . ILE A 1 131 ? 4.800 0.982 -15.828 1.00 66.00 131 ILE A O 1
ATOM 1038 N N . PRO A 1 132 ? 3.452 0.635 -17.590 1.00 68.75 132 PRO A N 1
ATOM 1039 C CA . PRO A 1 132 ? 2.229 0.667 -16.782 1.00 68.75 132 PRO A CA 1
ATOM 1040 C C . PRO A 1 132 ? 2.179 -0.433 -15.711 1.00 68.75 132 PRO A C 1
ATOM 1042 O O . PRO A 1 132 ? 1.709 -0.173 -14.601 1.00 68.75 132 PRO A O 1
ATOM 1045 N N . GLY A 1 133 ? 2.722 -1.624 -15.989 1.00 66.81 133 GLY A N 1
ATOM 1046 C CA . GLY A 1 133 ? 2.860 -2.689 -14.989 1.00 66.81 133 GLY A CA 1
ATOM 1047 C C . GLY A 1 133 ? 3.755 -2.289 -13.809 1.00 66.81 133 GLY A C 1
ATOM 1048 O O . GLY A 1 133 ? 3.364 -2.439 -12.649 1.00 66.81 133 GLY A O 1
ATOM 1049 N N . ILE A 1 134 ? 4.929 -1.712 -14.088 1.00 71.06 134 ILE A N 1
ATOM 1050 C CA . ILE A 1 134 ? 5.848 -1.220 -13.050 1.00 71.06 134 ILE A CA 1
ATOM 1051 C C . ILE A 1 134 ? 5.209 -0.077 -12.254 1.00 71.06 134 ILE A C 1
ATOM 1053 O O . ILE A 1 134 ? 5.260 -0.097 -11.026 1.00 71.06 134 ILE A O 1
ATOM 1057 N N . LEU A 1 135 ? 4.560 0.887 -12.916 1.00 73.00 135 LEU A N 1
ATOM 1058 C CA . LEU A 1 135 ? 3.880 1.997 -12.237 1.00 73.00 135 LEU A CA 1
ATOM 1059 C C . LEU A 1 135 ? 2.791 1.508 -11.276 1.00 73.00 135 LEU A C 1
ATOM 1061 O O . LEU A 1 135 ? 2.661 2.052 -10.180 1.00 73.00 135 LEU A O 1
ATOM 1065 N N . TYR A 1 136 ? 2.043 0.469 -11.649 1.00 73.44 136 TYR A N 1
ATOM 1066 C CA . TYR A 1 136 ? 1.028 -0.132 -10.785 1.00 73.44 136 TYR A CA 1
ATOM 1067 C C . TYR A 1 136 ? 1.621 -0.827 -9.563 1.00 73.44 136 TYR A C 1
ATOM 1069 O O . TYR A 1 136 ? 1.148 -0.600 -8.449 1.00 73.44 136 TYR A O 1
ATOM 1077 N N . LEU A 1 137 ? 2.667 -1.637 -9.752 1.00 70.88 137 LEU A N 1
ATOM 1078 C CA . LEU A 1 137 ? 3.364 -2.294 -8.643 1.00 70.88 137 LEU A CA 1
ATOM 1079 C C . LEU A 1 137 ? 3.904 -1.258 -7.663 1.00 70.88 137 LEU A C 1
ATOM 1081 O O . LEU A 1 137 ? 3.656 -1.340 -6.461 1.00 70.88 137 LEU A O 1
ATOM 1085 N N . VAL A 1 138 ? 4.584 -0.249 -8.198 1.00 72.44 138 VAL A N 1
ATOM 1086 C CA . VAL A 1 138 ? 5.122 0.867 -7.432 1.00 72.44 138 VAL A CA 1
ATOM 1087 C C . VAL A 1 138 ? 3.997 1.564 -6.659 1.00 72.44 138 VAL A C 1
ATOM 1089 O O . VAL A 1 138 ? 4.075 1.645 -5.436 1.00 72.44 138 VAL A O 1
ATOM 1092 N N . TRP A 1 139 ? 2.912 1.971 -7.325 1.00 75.19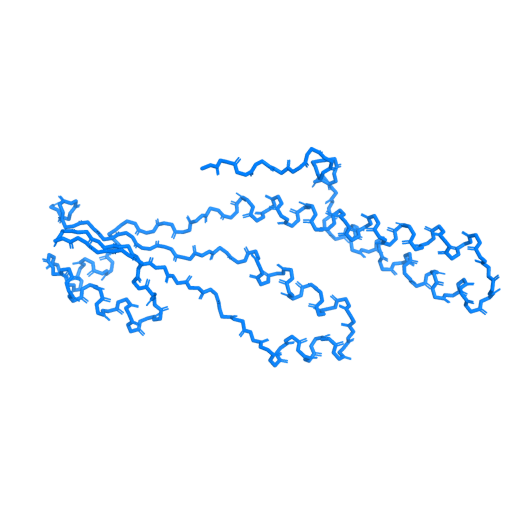 139 TRP A N 1
ATOM 1093 C CA . TRP A 1 139 ? 1.742 2.582 -6.685 1.00 75.19 139 TRP A CA 1
ATOM 1094 C C . TRP A 1 139 ? 1.143 1.720 -5.563 1.00 75.19 139 TRP A C 1
ATOM 1096 O O . TRP A 1 139 ? 0.824 2.246 -4.495 1.00 75.19 139 TRP A O 1
ATOM 1106 N N . TYR A 1 140 ? 1.022 0.409 -5.78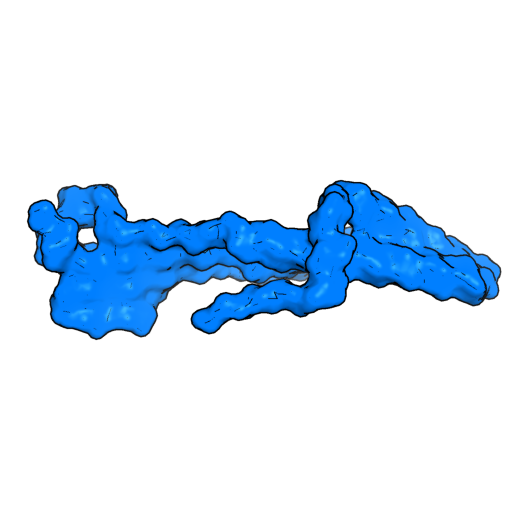1 1.00 74.69 140 TYR A N 1
ATOM 1107 C CA . TYR A 1 140 ? 0.491 -0.537 -4.802 1.00 74.69 140 TYR A CA 1
ATOM 1108 C C . TYR A 1 140 ? 1.356 -0.611 -3.535 1.00 74.69 140 TYR A C 1
ATOM 1110 O O . TYR A 1 140 ? 0.826 -0.494 -2.429 1.00 74.69 140 TYR A O 1
ATOM 1118 N N . PHE A 1 141 ? 2.680 -0.735 -3.673 1.00 69.94 141 PHE A N 1
ATOM 1119 C CA . PHE A 1 141 ? 3.590 -0.837 -2.522 1.00 69.94 141 PHE A CA 1
ATOM 1120 C C . PHE A 1 141 ? 3.624 0.421 -1.645 1.00 69.94 141 PHE A C 1
ATOM 1122 O O . PHE A 1 141 ? 4.006 0.348 -0.478 1.00 69.94 141 PHE A O 1
ATOM 1129 N N . LEU A 1 142 ? 3.208 1.568 -2.178 1.00 67.94 142 LEU A N 1
ATOM 1130 C CA . LEU A 1 142 ? 3.199 2.846 -1.459 1.00 67.94 142 LEU A CA 1
ATOM 1131 C C . LEU A 1 142 ? 1.865 3.174 -0.814 1.00 67.94 142 LEU A C 1
ATOM 1133 O O . LEU A 1 142 ? 1.732 4.239 -0.199 1.00 67.94 142 LEU A O 1
ATOM 1137 N N . GLN A 1 143 ? 0.838 2.351 -1.022 1.00 66.69 143 GLN A N 1
ATOM 1138 C CA . GLN A 1 143 ? -0.440 2.630 -0.400 1.00 66.69 143 GLN A CA 1
ATOM 1139 C C . GLN A 1 143 ? -0.281 2.578 1.124 1.00 66.69 143 GLN A C 1
ATOM 1141 O O . GLN A 1 143 ? 0.192 1.571 1.660 1.00 66.69 143 GLN A O 1
ATOM 1146 N N . PRO A 1 144 ? -0.653 3.655 1.841 1.00 64.75 144 PRO A N 1
ATOM 1147 C CA . PRO A 1 144 ? -0.533 3.679 3.285 1.00 64.75 144 PRO A CA 1
ATOM 1148 C C . PRO A 1 144 ? -1.447 2.606 3.871 1.00 64.75 144 PRO A C 1
ATOM 1150 O O . PRO A 1 144 ? -2.617 2.502 3.502 1.00 64.75 144 PRO A O 1
ATOM 1153 N N . LYS A 1 145 ? -0.910 1.822 4.805 1.00 73.31 145 LYS A N 1
ATOM 1154 C CA . LYS A 1 145 ? -1.717 0.890 5.593 1.00 73.31 145 LYS A CA 1
ATOM 1155 C C . LYS A 1 145 ? -2.623 1.698 6.519 1.00 73.31 145 LYS A C 1
ATOM 1157 O O . LYS A 1 145 ? -2.163 2.640 7.171 1.00 73.31 145 LYS A O 1
ATOM 1162 N N . GLU A 1 146 ? -3.901 1.341 6.571 1.00 79.31 146 GLU A N 1
ATOM 1163 C CA . GLU A 1 146 ? -4.819 1.918 7.553 1.00 79.31 146 GLU A CA 1
ATOM 1164 C C . GLU A 1 146 ? -4.681 1.129 8.853 1.00 79.31 146 GLU A C 1
ATOM 1166 O O . GLU A 1 146 ? -4.713 -0.102 8.839 1.00 79.31 146 GLU A O 1
ATOM 1171 N N . MET A 1 147 ? -4.493 1.832 9.968 1.00 81.62 147 MET A N 1
ATOM 1172 C CA . MET A 1 147 ? -4.320 1.217 11.281 1.00 81.62 147 MET A CA 1
ATOM 1173 C C . MET A 1 147 ? -5.337 1.799 12.251 1.00 81.62 147 MET A C 1
ATOM 1175 O O . MET A 1 147 ? -5.507 3.018 12.332 1.00 81.62 147 MET A O 1
ATOM 1179 N N . VAL A 1 148 ? -6.003 0.930 12.997 1.00 83.81 148 VAL A N 1
ATOM 1180 C CA . VAL A 1 148 ? -6.967 1.306 14.026 1.00 83.81 148 VAL A CA 1
ATOM 1181 C C . VAL A 1 148 ? -6.470 0.793 15.367 1.00 83.81 148 VAL A C 1
ATOM 1183 O O . VAL A 1 148 ? -6.180 -0.392 15.524 1.00 83.81 148 VAL A O 1
ATOM 1186 N N . TYR A 1 149 ? -6.374 1.712 16.320 1.00 87.50 149 TYR A N 1
ATOM 1187 C CA . TYR A 1 149 ? -6.059 1.424 17.710 1.00 87.50 149 TYR A CA 1
ATOM 1188 C C . TYR A 1 149 ? -7.331 1.597 18.530 1.00 87.50 149 TYR A C 1
ATOM 1190 O O . TYR A 1 149 ? -7.906 2.690 18.566 1.00 87.50 149 TYR A O 1
ATOM 1198 N N . LEU A 1 150 ? -7.761 0.526 19.181 1.00 85.19 150 LEU A N 1
ATOM 1199 C CA . LEU A 1 150 ? -8.867 0.541 20.124 1.00 85.19 150 LEU A CA 1
ATOM 1200 C C . LEU A 1 150 ? -8.302 0.568 21.538 1.00 85.19 150 LEU A C 1
ATOM 1202 O O . LEU A 1 150 ? -7.417 -0.218 21.864 1.00 85.19 150 LEU A O 1
ATOM 1206 N N . ASP A 1 151 ? -8.803 1.493 22.347 1.00 86.69 151 ASP A N 1
ATOM 1207 C CA . ASP A 1 151 ? -8.413 1.699 23.739 1.00 86.69 151 ASP A CA 1
ATOM 1208 C C . ASP A 1 151 ? -9.652 2.019 24.568 1.00 86.69 151 ASP A C 1
ATOM 1210 O O . ASP A 1 151 ? -10.152 3.146 24.500 1.00 86.69 151 ASP A O 1
ATOM 1214 N N . LEU A 1 152 ? -10.149 1.058 25.344 1.00 83.44 152 LEU A N 1
ATOM 1215 C CA . LEU A 1 152 ? -11.320 1.275 26.194 1.00 83.44 152 LEU A CA 1
ATOM 1216 C C . LEU A 1 152 ? -11.073 2.349 27.264 1.00 83.44 152 LEU A C 1
ATOM 1218 O O . LEU A 1 152 ? -11.972 3.134 27.563 1.00 83.44 152 LEU A O 1
ATOM 1222 N N . ALA A 1 153 ? -9.854 2.455 27.803 1.00 81.81 153 ALA A N 1
ATOM 1223 C CA . ALA A 1 153 ? -9.535 3.410 28.867 1.00 81.81 153 ALA A CA 1
ATOM 1224 C C . ALA A 1 153 ? -9.638 4.873 28.402 1.00 81.81 153 ALA A C 1
ATOM 1226 O O . ALA A 1 153 ? -9.911 5.764 29.210 1.00 81.81 153 ALA A O 1
ATOM 1227 N N . LYS A 1 154 ? -9.456 5.118 27.099 1.00 78.38 154 LYS A N 1
ATOM 1228 C CA . LYS A 1 154 ? -9.569 6.444 26.468 1.00 78.38 154 LYS A CA 1
ATOM 1229 C C . LYS A 1 154 ? -10.965 6.759 25.913 1.00 78.38 154 LYS A C 1
ATOM 1231 O O . LYS A 1 154 ? -11.119 7.798 25.280 1.00 78.38 154 LYS A O 1
ATOM 1236 N N . GLN A 1 155 ? -11.955 5.881 26.094 1.00 74.50 155 GLN A N 1
ATOM 1237 C CA . GLN A 1 155 ? -13.342 6.084 25.631 1.00 74.50 155 GLN A CA 1
ATOM 1238 C C . GLN A 1 155 ? -14.263 6.713 26.698 1.00 74.50 155 GLN A C 1
ATOM 1240 O O . GLN A 1 155 ? -15.469 6.783 26.470 1.00 74.50 155 GLN A O 1
ATOM 1245 N N . LYS A 1 156 ? -13.698 7.162 27.830 1.00 60.00 156 LYS A N 1
ATOM 1246 C CA . LYS A 1 156 ? -14.419 7.815 28.934 1.00 60.00 156 LYS A CA 1
ATOM 1247 C C . LYS A 1 156 ? -15.010 9.170 28.559 1.00 60.00 156 LYS A C 1
ATOM 1249 O O . LYS A 1 156 ? -14.306 9.952 27.880 1.00 60.00 156 LYS A O 1
#